Protein AF-A0A954CMS0-F1 (afdb_monomer_lite)

Sequence (91 aa):
IDAAEAHRIGLVNHVVTDDQVVERALELAAQIAQNGGQAIRMAKAAMNALARPHEGIASSLESIAQAMLFDSEDKHRRMDAFLERRNQKKS

pLDDT: mean 93.01, std 6.82, range [52.97, 98.38]

Radius of gyration: 18.3 Å; chains: 1; bounding box: 38×33×45 Å

Foldseek 3Di:
DDPVVCCVVPVDVDDDPPVCPVVVVVVVVVVLVVDDPLLSVLVVVLVVVVVVVVVVCSVVSVVVSCVVLVPDPVNVVVVVVVVVVVVVVVD

Secondary structure (DSSP, 8-state):
--HHHHHHTTS-S----GGGHHHHHHHHHHHHHTS-HHHHHHHHHHHHHHT-GGG--HHHHHHHHHHHHHT-HHHHHHHHHHHHHHHHTT-

Structure (mmCIF, N/CA/C/O backbone):
data_AF-A0A954CMS0-F1
#
_entry.id   AF-A0A954CMS0-F1
#
loop_
_atom_site.group_PDB
_atom_site.id
_atom_site.type_symbol
_atom_site.label_atom_id
_atom_site.label_alt_id
_atom_site.label_comp_id
_atom_site.label_asym_id
_atom_site.label_entity_id
_atom_site.label_seq_id
_atom_site.pdbx_PDB_ins_code
_atom_site.Cartn_x
_atom_site.Cartn_y
_atom_site.Cartn_z
_atom_site.occupancy
_atom_site.B_iso_or_equiv
_atom_site.auth_seq_id
_atom_site.auth_comp_id
_atom_site.auth_asym_id
_atom_site.auth_atom_id
_atom_site.pdbx_PDB_model_num
ATOM 1 N N . ILE A 1 1 ? 11.311 -3.339 -24.099 1.00 89.94 1 ILE A N 1
ATOM 2 C CA . ILE A 1 1 ? 11.290 -4.591 -23.310 1.00 89.94 1 ILE A CA 1
ATOM 3 C C . ILE A 1 1 ? 9.875 -5.141 -23.387 1.00 89.94 1 ILE A C 1
ATOM 5 O O . ILE A 1 1 ? 8.962 -4.324 -23.457 1.00 89.94 1 ILE A O 1
ATOM 9 N N . ASP A 1 2 ? 9.681 -6.454 -23.440 1.00 97.25 2 ASP A N 1
ATOM 10 C CA . ASP A 1 2 ? 8.334 -7.037 -23.386 1.00 97.25 2 ASP A CA 1
ATOM 11 C C . ASP A 1 2 ? 7.845 -7.188 -21.930 1.00 97.25 2 ASP A C 1
ATOM 13 O O . ASP A 1 2 ? 8.577 -6.885 -20.984 1.00 97.25 2 ASP A O 1
ATOM 17 N N . ALA A 1 3 ? 6.591 -7.612 -21.741 1.00 96.69 3 ALA A N 1
ATOM 18 C CA . ALA A 1 3 ? 5.987 -7.742 -20.413 1.00 96.69 3 ALA A CA 1
ATOM 19 C C . ALA A 1 3 ? 6.683 -8.800 -19.536 1.00 96.69 3 ALA A C 1
ATOM 21 O O . ALA A 1 3 ? 6.842 -8.594 -18.332 1.00 96.69 3 ALA A O 1
ATOM 22 N N . ALA A 1 4 ? 7.127 -9.911 -20.131 1.00 97.25 4 ALA A N 1
ATOM 23 C CA . ALA A 1 4 ? 7.812 -10.979 -19.410 1.00 97.25 4 ALA A CA 1
ATOM 24 C C . ALA A 1 4 ? 9.175 -10.502 -18.892 1.00 97.25 4 ALA A C 1
ATOM 26 O O . ALA A 1 4 ? 9.509 -10.705 -17.724 1.00 97.25 4 ALA A O 1
ATOM 27 N N . GLU A 1 5 ? 9.924 -9.797 -19.737 1.00 98.12 5 GLU A N 1
ATOM 28 C CA . GLU A 1 5 ? 11.200 -9.199 -19.383 1.00 98.12 5 GLU A CA 1
ATOM 29 C C . GLU A 1 5 ? 11.027 -8.082 -18.349 1.00 98.12 5 GLU A C 1
ATOM 31 O O . GLU A 1 5 ? 11.768 -8.047 -17.370 1.00 98.12 5 GLU A O 1
ATOM 36 N N . ALA A 1 6 ? 10.014 -7.218 -18.498 1.00 98.19 6 ALA A N 1
ATOM 37 C CA . ALA A 1 6 ? 9.687 -6.176 -17.519 1.00 98.19 6 ALA A CA 1
ATOM 38 C C . ALA A 1 6 ? 9.444 -6.749 -16.118 1.00 98.19 6 ALA A C 1
ATOM 40 O O . ALA A 1 6 ? 9.921 -6.195 -15.126 1.00 98.19 6 ALA A O 1
ATOM 41 N N . HIS A 1 7 ? 8.724 -7.868 -16.033 1.00 97.94 7 HIS A N 1
ATOM 42 C CA . HIS A 1 7 ? 8.488 -8.562 -14.773 1.00 97.94 7 HIS A CA 1
ATOM 43 C C . HIS A 1 7 ? 9.769 -9.204 -14.233 1.00 97.94 7 HIS A C 1
ATOM 45 O O . HIS A 1 7 ? 10.096 -9.041 -13.059 1.00 97.94 7 HIS A O 1
ATOM 51 N N . ARG A 1 8 ? 10.545 -9.877 -15.094 1.00 98.12 8 ARG A N 1
ATOM 52 C CA . ARG A 1 8 ? 11.799 -10.544 -14.713 1.00 98.12 8 ARG A CA 1
ATOM 53 C C . ARG A 1 8 ? 12.826 -9.577 -14.117 1.00 98.12 8 ARG A C 1
ATOM 55 O O . ARG A 1 8 ? 13.530 -9.952 -13.182 1.00 98.12 8 ARG A O 1
ATOM 62 N N . ILE A 1 9 ? 12.916 -8.352 -14.640 1.00 98.06 9 ILE A N 1
ATOM 63 C CA . ILE A 1 9 ? 13.841 -7.322 -14.138 1.00 98.06 9 ILE A CA 1
ATOM 64 C C . ILE A 1 9 ? 13.269 -6.489 -12.979 1.00 98.06 9 ILE A C 1
ATOM 66 O O . ILE A 1 9 ? 13.968 -5.624 -12.458 1.00 98.06 9 ILE A O 1
ATOM 70 N N . GLY A 1 10 ? 12.013 -6.719 -12.579 1.00 96.88 10 GLY A N 1
ATOM 71 C CA . GLY A 1 10 ? 11.368 -6.008 -11.472 1.00 96.88 10 GLY A CA 1
ATOM 72 C C . GLY A 1 10 ? 10.832 -4.614 -11.813 1.00 96.88 10 GLY A C 1
ATOM 73 O O . GLY A 1 10 ? 10.569 -3.831 -10.903 1.00 96.88 10 GLY A O 1
ATOM 74 N N . LEU A 1 11 ? 10.649 -4.287 -13.098 1.00 97.50 11 LEU A N 1
ATOM 75 C CA . LEU A 1 11 ? 10.021 -3.024 -13.508 1.00 97.50 11 LEU A CA 1
ATOM 76 C C . LEU A 1 11 ? 8.513 -3.014 -13.214 1.00 97.50 11 LEU A C 1
ATOM 78 O O . LEU A 1 11 ? 7.948 -1.964 -12.914 1.00 97.50 11 LEU A O 1
ATOM 82 N N . VAL A 1 12 ? 7.863 -4.177 -13.305 1.00 97.12 12 VAL A N 1
ATOM 83 C CA . VAL A 1 12 ? 6.441 -4.366 -12.988 1.00 97.12 12 VAL A CA 1
ATOM 84 C C . VAL A 1 12 ? 6.260 -5.528 -12.017 1.00 97.12 12 VAL A C 1
ATOM 86 O O . VAL A 1 12 ? 7.019 -6.494 -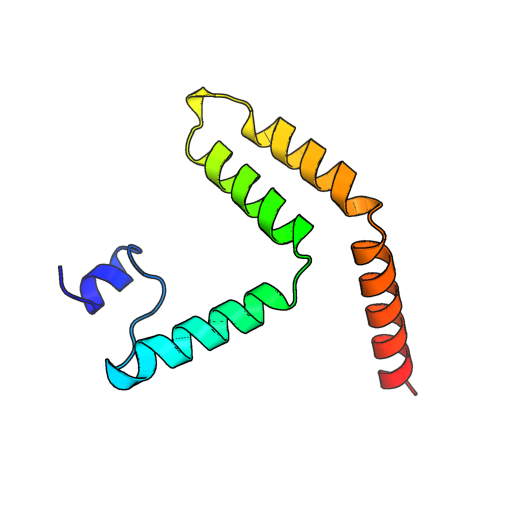12.044 1.00 97.12 12 VAL A O 1
ATOM 89 N N . ASN A 1 13 ? 5.233 -5.456 -11.170 1.00 96.56 13 ASN A N 1
ATOM 90 C CA . ASN A 1 13 ? 4.958 -6.482 -10.157 1.00 96.56 13 ASN A CA 1
ATOM 91 C C . ASN A 1 13 ? 4.069 -7.632 -10.654 1.00 96.56 13 ASN A C 1
ATOM 93 O O . ASN A 1 13 ? 4.063 -8.697 -10.046 1.00 96.56 13 ASN A O 1
ATOM 97 N N . HIS A 1 14 ? 3.291 -7.416 -11.718 1.00 96.88 14 HIS A N 1
ATOM 98 C CA . HIS A 1 14 ? 2.333 -8.386 -12.247 1.00 96.88 14 HIS A CA 1
ATOM 99 C C . HIS A 1 14 ? 2.246 -8.282 -13.773 1.00 96.88 14 HIS A C 1
ATOM 101 O O . HIS A 1 14 ? 2.332 -7.187 -14.325 1.00 96.88 14 HIS A O 1
ATOM 107 N N . VAL A 1 15 ? 2.024 -9.421 -14.430 1.00 97.50 15 VAL A N 1
ATOM 108 C CA . VAL A 1 15 ? 1.682 -9.526 -15.855 1.00 97.50 15 VAL A CA 1
ATOM 109 C C . VAL A 1 15 ? 0.387 -10.319 -15.942 1.00 97.50 15 VAL A C 1
ATOM 111 O O . VAL A 1 15 ? 0.299 -11.412 -15.386 1.00 97.50 15 VAL A O 1
ATOM 114 N N . VAL A 1 16 ? -0.616 -9.746 -16.597 1.00 97.56 16 VAL A N 1
ATOM 115 C CA . VAL A 1 16 ? -1.952 -10.326 -16.792 1.00 97.56 16 VAL A CA 1
ATOM 116 C C . VAL A 1 16 ? -2.351 -10.192 -18.261 1.00 97.56 16 VAL A C 1
ATOM 118 O O . VAL A 1 16 ? -1.647 -9.530 -19.028 1.00 97.56 16 VAL A O 1
ATOM 121 N N . THR A 1 17 ? -3.450 -10.830 -18.667 1.00 97.69 17 THR A N 1
ATOM 122 C CA . THR A 1 17 ? -4.025 -10.598 -19.998 1.00 97.69 17 THR A CA 1
ATOM 123 C C . THR A 1 17 ? -4.551 -9.165 -20.109 1.00 97.69 17 THR A C 1
ATOM 125 O O . THR A 1 17 ? -4.868 -8.528 -19.103 1.00 97.69 17 THR A O 1
ATOM 128 N N . ASP A 1 18 ? -4.611 -8.636 -21.332 1.00 96.50 18 ASP A N 1
ATOM 129 C CA . ASP A 1 18 ? -4.931 -7.222 -21.584 1.00 96.50 18 ASP A CA 1
ATOM 130 C C . ASP A 1 18 ? -6.308 -6.813 -21.023 1.00 96.50 18 ASP A C 1
ATOM 132 O O . ASP A 1 18 ? -6.461 -5.757 -20.410 1.00 96.50 18 ASP A O 1
ATOM 136 N N . ASP A 1 19 ? -7.291 -7.709 -21.119 1.00 97.94 19 ASP A N 1
ATOM 137 C CA . ASP A 1 19 ? -8.649 -7.542 -20.594 1.00 97.94 19 ASP A CA 1
ATOM 138 C C . ASP A 1 19 ? -8.733 -7.549 -19.055 1.00 97.94 19 ASP A C 1
ATOM 140 O O . ASP A 1 19 ? -9.706 -7.050 -18.492 1.00 97.94 19 ASP A O 1
ATOM 144 N N . GLN A 1 20 ? -7.701 -8.041 -18.363 1.00 98.12 20 GLN A N 1
ATOM 145 C CA . GLN A 1 20 ? -7.652 -8.150 -16.900 1.00 98.12 20 GLN A CA 1
ATOM 146 C C . GLN A 1 20 ? -6.857 -7.028 -16.218 1.00 98.12 20 GLN A C 1
ATOM 148 O O . GLN A 1 20 ? -6.834 -6.950 -14.987 1.00 98.12 20 GLN A O 1
ATOM 153 N N . VAL A 1 21 ? -6.200 -6.142 -16.977 1.00 97.50 21 VAL A N 1
ATOM 154 C CA . VAL A 1 21 ? -5.297 -5.114 -16.422 1.00 97.50 21 VAL A CA 1
ATOM 155 C C . VAL A 1 21 ? -6.004 -4.230 -15.393 1.00 97.50 21 VAL A C 1
ATOM 157 O O . VAL A 1 21 ? -5.489 -4.011 -14.293 1.00 97.50 21 VAL A O 1
ATOM 160 N N . VAL A 1 22 ? -7.197 -3.736 -15.730 1.00 98.31 22 VAL A N 1
ATOM 161 C CA . VAL A 1 22 ? -7.962 -2.833 -14.856 1.00 98.31 22 VAL A CA 1
ATOM 162 C C . VAL A 1 22 ? -8.506 -3.573 -13.639 1.00 98.31 22 VAL A C 1
ATOM 164 O O . VAL A 1 22 ? -8.382 -3.071 -12.522 1.00 98.31 22 VAL A O 1
ATOM 167 N N . GLU A 1 23 ? -9.067 -4.766 -13.835 1.00 98.31 23 GLU A N 1
ATOM 168 C CA . GLU A 1 23 ? -9.590 -5.598 -12.748 1.00 98.31 23 GLU A CA 1
ATOM 169 C C . GLU A 1 23 ? -8.494 -5.887 -11.719 1.00 98.31 23 GLU A C 1
ATOM 171 O O . GLU A 1 23 ? -8.637 -5.549 -10.542 1.00 98.31 23 GLU A O 1
ATOM 176 N N . ARG A 1 24 ? -7.336 -6.379 -12.175 1.00 98.06 24 ARG A N 1
ATOM 177 C CA . ARG A 1 24 ? -6.201 -6.685 -11.302 1.00 98.06 24 ARG A CA 1
ATOM 178 C C . ARG A 1 24 ? -5.679 -5.452 -10.559 1.00 98.06 24 ARG A C 1
ATOM 180 O O . ARG A 1 24 ? -5.301 -5.547 -9.388 1.00 98.06 24 ARG A O 1
ATOM 187 N N . ALA A 1 25 ? -5.651 -4.290 -11.214 1.00 98.00 25 ALA A N 1
ATOM 188 C CA . ALA A 1 25 ? -5.239 -3.039 -10.582 1.00 98.00 25 ALA A CA 1
ATOM 189 C C . ALA A 1 25 ? -6.217 -2.604 -9.476 1.00 98.00 25 ALA A C 1
ATOM 191 O O . ALA A 1 25 ? -5.785 -2.175 -8.402 1.00 98.00 25 ALA A O 1
ATOM 192 N N . LEU A 1 26 ? -7.525 -2.744 -9.712 1.00 98.38 26 LEU A N 1
ATOM 193 C CA . LEU A 1 26 ? -8.564 -2.414 -8.736 1.00 98.38 26 LEU A CA 1
ATOM 194 C C . LEU A 1 26 ? -8.577 -3.384 -7.554 1.00 98.38 26 LEU A C 1
ATOM 196 O O . LEU A 1 26 ? -8.729 -2.937 -6.418 1.00 98.38 26 LEU A O 1
ATOM 200 N N . GLU A 1 27 ? -8.352 -4.678 -7.782 1.00 98.31 27 GLU A N 1
ATOM 201 C CA . GLU A 1 27 ? -8.175 -5.654 -6.702 1.00 98.31 27 GLU A CA 1
ATOM 202 C C . GLU A 1 27 ? -7.027 -5.256 -5.772 1.00 98.31 27 GLU A C 1
ATOM 204 O O . GLU A 1 27 ? -7.182 -5.240 -4.548 1.00 98.31 27 GLU A O 1
ATOM 209 N N . LEU A 1 28 ? -5.874 -4.896 -6.343 1.00 97.81 28 LEU A N 1
ATOM 210 C CA . LEU A 1 28 ? -4.720 -4.461 -5.565 1.00 97.81 28 LEU A CA 1
ATOM 211 C C . LEU A 1 28 ? -5.016 -3.156 -4.814 1.00 97.81 28 LEU A C 1
ATOM 213 O O . LEU A 1 28 ? -4.688 -3.032 -3.633 1.00 97.81 28 LEU A O 1
ATOM 217 N N . ALA A 1 29 ? -5.682 -2.197 -5.461 1.00 97.50 29 ALA A N 1
ATOM 218 C CA . ALA A 1 29 ? -6.107 -0.959 -4.815 1.00 97.50 29 ALA A CA 1
ATOM 219 C C . ALA A 1 29 ? -7.065 -1.230 -3.643 1.00 97.50 29 ALA A C 1
ATOM 221 O O . ALA A 1 29 ? -6.904 -0.636 -2.576 1.00 97.50 29 ALA A O 1
ATOM 222 N N . ALA A 1 30 ? -8.007 -2.163 -3.798 1.00 97.88 30 ALA A N 1
ATOM 223 C CA . ALA A 1 30 ? -8.928 -2.574 -2.745 1.00 97.88 30 ALA A CA 1
ATOM 224 C C . ALA A 1 30 ? -8.201 -3.262 -1.580 1.00 97.88 30 ALA A C 1
ATOM 226 O O . ALA A 1 30 ? -8.524 -3.009 -0.420 1.00 97.88 30 ALA A O 1
ATOM 227 N N . GLN A 1 31 ? -7.186 -4.087 -1.855 1.00 97.62 31 GLN A N 1
ATOM 228 C CA . GLN A 1 31 ? -6.324 -4.671 -0.820 1.00 97.62 31 GLN A CA 1
ATOM 229 C C . GLN A 1 31 ? -5.558 -3.595 -0.047 1.00 97.62 31 GLN A C 1
ATOM 231 O O . GLN A 1 31 ? -5.546 -3.600 1.183 1.00 97.62 31 GLN A O 1
ATOM 236 N N . ILE A 1 32 ? -4.967 -2.627 -0.750 1.00 97.12 32 ILE A N 1
ATOM 237 C CA . ILE A 1 32 ? -4.258 -1.507 -0.125 1.00 97.12 32 ILE A CA 1
ATOM 238 C C . ILE A 1 32 ? -5.223 -0.672 0.725 1.00 97.12 32 ILE A C 1
ATOM 240 O O . ILE A 1 32 ? -4.893 -0.349 1.867 1.00 97.12 32 ILE A O 1
ATOM 244 N N . ALA A 1 33 ? -6.424 -0.384 0.215 1.00 96.06 33 ALA A N 1
ATOM 245 C CA . ALA A 1 33 ? -7.447 0.428 0.875 1.00 96.06 33 ALA A CA 1
ATOM 246 C C . ALA A 1 33 ? -7.990 -0.178 2.181 1.00 96.06 33 ALA A C 1
ATOM 248 O O . ALA A 1 33 ? -8.567 0.547 2.989 1.00 96.06 33 ALA A O 1
ATOM 249 N N . GLN A 1 34 ? -7.768 -1.472 2.438 1.00 94.25 34 GLN A N 1
ATOM 250 C CA . GLN A 1 34 ? -8.074 -2.080 3.738 1.00 94.25 34 GLN A CA 1
ATOM 251 C C . GLN A 1 34 ? -7.171 -1.547 4.865 1.00 94.25 34 GLN A C 1
ATOM 253 O O . GLN A 1 34 ? -7.513 -1.674 6.043 1.00 94.25 34 GLN A O 1
ATOM 258 N N . ASN A 1 35 ? -6.034 -0.922 4.542 1.00 92.69 35 ASN A N 1
ATOM 259 C CA . ASN A 1 35 ? -5.105 -0.348 5.517 1.00 92.69 35 ASN A CA 1
ATOM 260 C C . ASN A 1 35 ? -5.502 1.075 5.957 1.00 92.69 35 ASN A C 1
ATOM 262 O O . ASN A 1 35 ? -6.473 1.664 5.486 1.00 92.69 35 ASN A O 1
ATOM 266 N N . GLY A 1 36 ? -4.786 1.625 6.941 1.00 92.62 36 GLY A N 1
ATOM 267 C CA . GLY A 1 36 ? -4.989 2.999 7.415 1.00 92.62 36 GLY A CA 1
ATOM 268 C C . GLY A 1 36 ? -4.628 3.997 6.335 1.00 92.62 36 GLY A C 1
ATOM 269 O O . GLY A 1 36 ? -3.486 4.009 5.893 1.00 92.62 36 GLY A O 1
ATOM 270 N N . GLY A 1 37 ? -5.555 4.872 5.938 1.00 93.38 37 GLY A N 1
ATOM 271 C CA . GLY A 1 37 ? -5.273 5.890 4.920 1.00 93.38 37 GLY A CA 1
ATOM 272 C C . GLY A 1 37 ? -4.055 6.752 5.276 1.00 93.38 37 GLY A C 1
ATOM 273 O O . GLY A 1 37 ? -3.202 7.012 4.429 1.00 93.38 37 GLY A O 1
ATOM 274 N N . GLN A 1 38 ? -3.931 7.146 6.548 1.00 93.50 38 GLN A N 1
ATOM 275 C CA . GLN A 1 38 ? -2.753 7.857 7.050 1.00 93.50 38 GLN A CA 1
ATOM 276 C C . GLN A 1 38 ? -1.508 6.961 7.080 1.00 93.50 38 GLN A C 1
ATOM 278 O O . GLN A 1 38 ? -0.440 7.413 6.675 1.00 93.50 38 GLN A O 1
ATOM 283 N N . ALA A 1 39 ? -1.644 5.691 7.474 1.00 94.38 39 ALA A N 1
ATOM 284 C CA . ALA A 1 39 ? -0.537 4.737 7.481 1.00 94.38 39 ALA A CA 1
ATOM 285 C C . ALA A 1 39 ? 0.056 4.529 6.078 1.00 94.38 39 ALA A C 1
ATOM 287 O O . ALA A 1 39 ? 1.267 4.624 5.909 1.00 94.38 39 ALA A O 1
ATOM 288 N N . ILE A 1 40 ? -0.790 4.349 5.057 1.00 95.75 40 ILE A N 1
ATOM 289 C CA . ILE A 1 40 ? -0.373 4.206 3.652 1.00 95.75 40 ILE A CA 1
ATOM 290 C C . ILE A 1 40 ? 0.389 5.452 3.186 1.00 95.75 40 ILE A C 1
ATOM 292 O O . ILE A 1 40 ? 1.452 5.340 2.575 1.00 95.75 40 ILE A O 1
ATOM 296 N N . ARG A 1 41 ? -0.139 6.650 3.477 1.00 95.19 41 ARG A N 1
ATOM 297 C CA . ARG A 1 41 ? 0.498 7.919 3.088 1.00 95.19 41 ARG A CA 1
ATOM 298 C C . ARG A 1 41 ? 1.880 8.077 3.719 1.00 95.19 41 ARG A C 1
ATOM 300 O O . ARG A 1 41 ? 2.832 8.387 3.006 1.00 95.19 41 ARG A O 1
ATOM 307 N N . MET A 1 42 ? 1.991 7.832 5.023 1.00 95.12 42 MET A N 1
ATOM 308 C CA . MET A 1 42 ? 3.254 7.971 5.752 1.00 95.12 42 MET A CA 1
ATOM 309 C C . MET A 1 42 ? 4.275 6.911 5.324 1.00 95.12 42 MET A C 1
ATOM 311 O O . MET A 1 42 ? 5.428 7.252 5.074 1.00 95.12 42 MET A O 1
ATOM 315 N N . ALA A 1 43 ? 3.850 5.657 5.136 1.00 93.81 43 ALA A N 1
ATOM 316 C CA . ALA A 1 43 ? 4.714 4.596 4.620 1.00 93.81 43 ALA A CA 1
ATOM 317 C C . ALA A 1 43 ? 5.262 4.941 3.225 1.00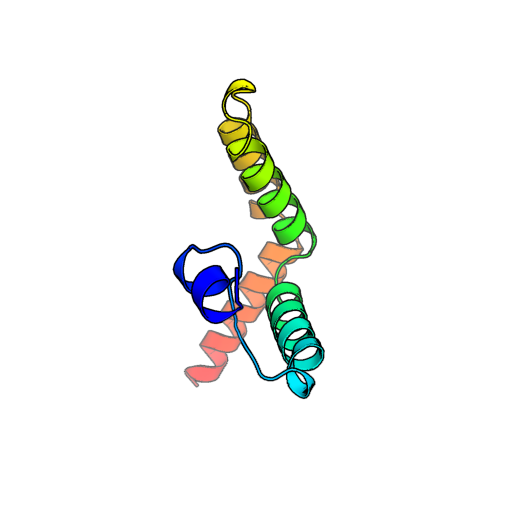 93.81 43 ALA A C 1
ATOM 319 O O . ALA A 1 43 ? 6.459 4.810 2.975 1.00 93.81 43 ALA A O 1
ATOM 320 N N . LYS A 1 44 ? 4.413 5.456 2.323 1.00 94.31 44 LYS A N 1
ATOM 321 C CA . LYS A 1 44 ? 4.846 5.906 0.992 1.00 94.31 44 LYS A CA 1
ATOM 322 C C . LYS A 1 44 ? 5.854 7.054 1.070 1.00 94.31 44 LYS A C 1
ATOM 324 O O . LYS A 1 44 ? 6.832 7.052 0.327 1.00 94.31 44 LYS A O 1
ATOM 329 N N . ALA A 1 45 ? 5.640 8.017 1.967 1.00 93.50 45 ALA A N 1
ATOM 330 C CA . ALA A 1 45 ? 6.574 9.121 2.172 1.00 93.50 45 ALA A CA 1
ATOM 331 C C . ALA A 1 45 ? 7.942 8.628 2.680 1.00 93.50 45 ALA A C 1
ATOM 333 O O . ALA A 1 45 ? 8.967 9.033 2.132 1.00 93.50 45 ALA A O 1
ATOM 334 N N . ALA A 1 46 ? 7.958 7.713 3.655 1.00 92.50 46 ALA A N 1
ATOM 335 C CA . ALA A 1 46 ? 9.182 7.108 4.182 1.00 92.50 46 ALA A CA 1
ATOM 336 C C . ALA A 1 46 ? 9.955 6.324 3.106 1.00 92.50 46 ALA A C 1
ATOM 338 O O . ALA A 1 46 ? 11.151 6.548 2.924 1.00 92.50 46 ALA A O 1
ATOM 339 N N . MET A 1 47 ? 9.270 5.486 2.318 1.00 92.00 47 MET A N 1
ATOM 340 C CA . MET A 1 47 ? 9.891 4.750 1.207 1.00 92.00 47 MET A CA 1
ATOM 341 C C . MET A 1 47 ? 10.487 5.687 0.145 1.00 92.00 47 MET A C 1
ATOM 343 O O . MET A 1 47 ? 11.605 5.472 -0.319 1.00 92.00 47 MET A O 1
ATOM 347 N N . ASN A 1 48 ? 9.783 6.767 -0.206 1.00 93.00 48 ASN A N 1
ATOM 348 C CA . ASN A 1 48 ? 10.291 7.761 -1.156 1.00 93.00 48 ASN A CA 1
ATOM 349 C C . ASN A 1 48 ? 11.509 8.530 -0.617 1.00 93.00 48 ASN A C 1
ATOM 351 O O . ASN A 1 48 ? 12.382 8.918 -1.392 1.00 93.00 48 ASN A O 1
ATOM 355 N N . ALA A 1 49 ? 11.579 8.771 0.694 1.00 92.38 49 ALA A N 1
ATOM 356 C CA . ALA A 1 49 ? 12.763 9.352 1.323 1.00 92.38 49 ALA A CA 1
ATOM 357 C C . ALA A 1 49 ? 13.950 8.377 1.286 1.00 92.38 49 ALA A C 1
ATOM 359 O O . ALA A 1 49 ? 15.071 8.793 1.010 1.00 92.38 49 ALA A O 1
ATOM 360 N N . LEU A 1 50 ? 13.708 7.075 1.474 1.00 89.94 50 LEU A N 1
ATOM 361 C CA . LEU A 1 50 ? 14.747 6.044 1.373 1.00 89.94 50 LEU A CA 1
ATOM 362 C C . LEU A 1 50 ? 15.364 5.976 -0.035 1.00 89.94 50 LEU A C 1
ATOM 364 O O . LEU A 1 50 ? 16.566 5.772 -0.177 1.00 89.94 50 LEU A O 1
ATOM 368 N N . ALA A 1 51 ? 14.560 6.223 -1.074 1.00 90.88 51 ALA A N 1
ATOM 369 C CA . ALA A 1 51 ? 15.032 6.331 -2.455 1.00 90.88 51 ALA A CA 1
ATOM 370 C C . ALA A 1 51 ? 15.917 7.573 -2.716 1.00 90.88 51 ALA A C 1
ATOM 372 O O . ALA A 1 51 ? 16.543 7.669 -3.771 1.00 90.88 51 ALA A O 1
ATOM 373 N N . ARG A 1 52 ? 16.000 8.516 -1.764 1.00 90.25 52 ARG A N 1
ATOM 374 C CA . ARG A 1 52 ? 16.852 9.719 -1.805 1.00 90.25 52 ARG A CA 1
ATOM 375 C C . ARG A 1 52 ? 17.842 9.722 -0.628 1.00 90.25 52 ARG A C 1
ATOM 377 O O . ARG A 1 52 ? 17.793 10.597 0.233 1.00 90.25 52 ARG A O 1
ATOM 384 N N . PRO A 1 53 ? 18.782 8.760 -0.581 1.00 79.19 53 PRO A N 1
ATOM 385 C CA . PRO A 1 53 ? 19.602 8.506 0.606 1.00 79.19 53 PRO A CA 1
ATOM 386 C C . PRO A 1 53 ? 20.520 9.674 0.999 1.00 79.19 53 PRO A C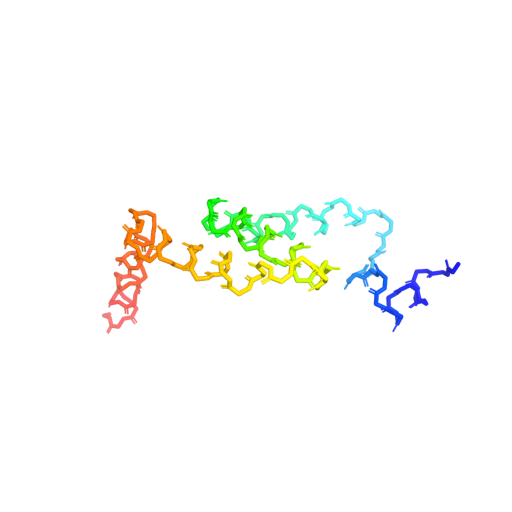 1
ATOM 388 O O . PRO A 1 53 ? 20.865 9.810 2.169 1.00 79.19 53 PRO A O 1
ATOM 391 N N . HIS A 1 54 ? 20.879 10.546 0.054 1.00 85.19 54 HIS A N 1
ATOM 392 C CA . HIS A 1 54 ? 21.706 11.731 0.304 1.00 85.19 54 HIS A CA 1
ATOM 393 C C . HIS A 1 54 ? 21.034 12.770 1.219 1.00 85.19 54 HIS A C 1
ATOM 395 O O . HIS A 1 54 ? 21.731 13.587 1.810 1.00 85.19 54 HIS A O 1
ATOM 401 N N . GLU A 1 55 ? 19.704 12.740 1.358 1.00 84.94 55 GLU A N 1
ATOM 402 C CA . GLU A 1 55 ? 18.969 13.641 2.254 1.00 84.94 55 GLU A CA 1
ATOM 403 C C . GLU A 1 55 ? 19.100 13.221 3.730 1.00 84.94 55 GLU A C 1
ATOM 405 O O . GLU A 1 55 ? 18.911 14.043 4.620 1.00 84.94 55 GLU A O 1
ATOM 410 N N . GLY A 1 56 ? 19.408 11.949 4.020 1.00 87.94 56 GLY A N 1
ATOM 411 C CA . GLY A 1 56 ? 19.621 11.453 5.389 1.00 87.94 56 GLY A CA 1
ATOM 412 C C . GLY A 1 56 ? 18.387 11.460 6.307 1.00 87.94 56 GLY A C 1
ATOM 413 O O . GLY A 1 56 ? 18.502 11.124 7.482 1.00 87.94 56 GLY A O 1
ATOM 414 N N . ILE A 1 57 ? 17.199 11.811 5.802 1.00 90.44 57 ILE A N 1
ATOM 415 C CA . ILE A 1 57 ? 15.984 11.998 6.619 1.00 90.44 57 ILE A CA 1
ATOM 416 C C . ILE A 1 57 ? 15.116 10.743 6.784 1.00 90.44 57 ILE A C 1
ATOM 418 O O . ILE A 1 57 ? 14.159 10.770 7.556 1.00 90.44 57 ILE A O 1
ATOM 422 N N . ALA A 1 58 ? 15.405 9.656 6.061 1.00 90.44 58 ALA A N 1
ATOM 423 C CA . ALA A 1 58 ? 14.512 8.495 5.982 1.00 90.44 58 ALA A CA 1
ATOM 424 C C . ALA A 1 58 ? 14.216 7.872 7.359 1.00 90.44 58 ALA A C 1
ATOM 426 O O . ALA A 1 58 ? 13.053 7.651 7.688 1.00 90.44 58 ALA A O 1
ATOM 427 N N . SER A 1 59 ? 15.247 7.684 8.190 1.00 91.12 59 SER A N 1
ATOM 428 C CA . SER A 1 59 ? 15.109 7.121 9.544 1.00 91.12 59 SER A CA 1
ATOM 429 C C . SER A 1 59 ? 14.282 8.023 10.474 1.00 91.12 59 SER A C 1
ATOM 431 O O . SER A 1 59 ? 13.389 7.560 11.189 1.00 91.12 59 SER A O 1
ATOM 433 N N . SER A 1 60 ? 14.505 9.340 10.412 1.00 93.31 60 SER A N 1
ATOM 434 C CA . SER A 1 60 ? 13.727 10.316 11.184 1.00 93.31 60 SER A CA 1
ATOM 435 C C . SER A 1 60 ? 12.259 10.321 10.760 1.00 93.31 60 SER A C 1
ATOM 437 O O . SER A 1 60 ? 11.368 10.345 11.607 1.00 93.31 60 SER A O 1
ATOM 439 N N . LEU A 1 61 ? 11.995 10.260 9.451 1.00 93.00 61 LEU A N 1
ATOM 440 C CA . LEU A 1 61 ? 10.638 10.217 8.914 1.00 93.00 61 LEU A CA 1
ATOM 441 C C . LEU A 1 61 ? 9.911 8.926 9.310 1.00 93.00 61 LEU A C 1
ATOM 443 O O . LEU A 1 61 ? 8.736 8.984 9.665 1.00 93.00 61 LEU A O 1
ATOM 447 N N . GLU A 1 62 ? 10.602 7.785 9.304 1.00 92.06 62 GLU A N 1
ATOM 448 C CA . GLU A 1 62 ? 10.063 6.508 9.782 1.00 92.06 62 GLU A CA 1
ATOM 449 C C . GLU A 1 62 ? 9.707 6.568 11.273 1.00 92.06 62 GLU A C 1
ATOM 451 O O . GLU A 1 62 ? 8.595 6.208 11.659 1.00 92.06 62 GLU A O 1
ATOM 456 N N . SER A 1 63 ? 10.603 7.113 12.099 1.00 94.00 63 SER A N 1
ATOM 457 C CA . SER A 1 63 ? 10.387 7.260 13.544 1.00 94.00 63 SER A CA 1
ATOM 458 C C . SER A 1 63 ? 9.178 8.149 13.853 1.00 94.00 63 SER A C 1
ATOM 460 O O . SER A 1 63 ? 8.329 7.800 14.675 1.00 94.00 63 SER A O 1
ATOM 462 N N . ILE A 1 64 ? 9.052 9.279 13.149 1.00 93.19 64 ILE A N 1
ATOM 463 C CA . ILE A 1 64 ? 7.907 10.191 13.276 1.00 93.19 64 ILE A CA 1
ATOM 464 C C . ILE A 1 64 ? 6.620 9.510 12.803 1.00 93.19 64 ILE A C 1
ATOM 466 O O . ILE A 1 64 ? 5.603 9.572 13.494 1.00 93.19 64 ILE A O 1
ATOM 470 N N . ALA A 1 65 ? 6.653 8.833 11.651 1.00 94.56 65 ALA A N 1
ATOM 471 C CA . ALA A 1 65 ? 5.506 8.095 11.132 1.00 94.56 65 ALA A CA 1
ATOM 472 C C . ALA A 1 65 ? 5.016 7.047 12.136 1.00 94.56 65 ALA A C 1
ATOM 474 O O . ALA A 1 65 ? 3.817 6.979 12.410 1.00 94.56 65 ALA A O 1
ATOM 475 N N . GLN A 1 66 ? 5.932 6.271 12.718 1.00 93.56 66 GLN A N 1
ATOM 476 C CA . GLN A 1 66 ? 5.601 5.277 13.729 1.00 93.56 66 GLN A CA 1
ATOM 477 C C . GLN A 1 66 ? 4.965 5.933 14.957 1.00 93.56 66 GLN A C 1
ATOM 479 O O . GLN A 1 66 ? 3.897 5.497 15.381 1.00 93.56 66 GLN A O 1
ATOM 484 N N . ALA A 1 67 ? 5.578 6.989 15.501 1.00 94.00 67 ALA A N 1
ATOM 485 C CA . ALA A 1 67 ? 5.062 7.686 16.677 1.00 94.00 67 ALA A CA 1
ATOM 486 C C . ALA A 1 67 ? 3.636 8.218 16.449 1.00 94.00 67 ALA A C 1
ATOM 488 O O . ALA A 1 67 ? 2.753 7.984 17.270 1.00 94.00 67 ALA A O 1
ATOM 489 N N . MET A 1 68 ? 3.385 8.857 15.301 1.00 92.94 68 MET A N 1
ATOM 490 C CA . MET A 1 68 ? 2.063 9.395 14.958 1.00 92.94 68 MET A CA 1
ATOM 491 C C . MET A 1 68 ? 1.001 8.307 14.768 1.00 92.94 68 MET A C 1
ATOM 493 O O . MET A 1 68 ? -0.165 8.512 15.097 1.00 92.94 68 MET A O 1
ATOM 497 N N . LEU A 1 69 ? 1.371 7.162 14.190 1.00 94.88 69 LEU A N 1
ATOM 498 C CA . LEU A 1 69 ? 0.423 6.084 13.907 1.00 94.88 69 LEU A CA 1
ATOM 499 C C . LEU A 1 69 ? 0.148 5.211 15.133 1.00 94.88 69 LEU A C 1
ATOM 501 O O . LEU A 1 69 ? -0.958 4.681 15.258 1.00 94.88 69 LEU A O 1
ATOM 505 N N . PHE A 1 70 ? 1.128 5.063 16.027 1.00 93.25 70 PHE A N 1
ATOM 506 C CA . PHE A 1 70 ? 1.048 4.163 17.175 1.00 93.25 70 PHE A CA 1
ATOM 507 C C . PHE A 1 70 ? -0.083 4.525 18.143 1.00 93.25 70 PHE A C 1
ATOM 509 O O . PHE A 1 70 ? -0.734 3.621 18.673 1.00 93.25 70 PHE A O 1
ATOM 516 N N . ASP A 1 71 ? -0.330 5.823 18.321 1.00 90.88 71 ASP A N 1
ATOM 517 C CA . ASP A 1 71 ? -1.388 6.345 19.191 1.00 90.88 71 ASP A CA 1
ATOM 518 C C . ASP A 1 71 ? -2.632 6.831 18.424 1.00 90.88 71 ASP A C 1
ATOM 520 O O . ASP A 1 71 ? -3.527 7.460 18.977 1.00 90.88 71 ASP A O 1
ATOM 524 N N . SER A 1 72 ? -2.715 6.546 17.121 1.00 93.62 72 SER A N 1
ATOM 525 C CA . SER A 1 72 ? -3.860 6.980 16.319 1.00 93.62 72 SER A CA 1
ATOM 526 C C . SER A 1 72 ? -5.145 6.227 16.687 1.00 93.62 72 SER A C 1
ATOM 528 O O . SER A 1 72 ? -5.140 5.010 16.892 1.00 93.62 72 SER A O 1
ATOM 530 N N . GLU A 1 73 ? -6.278 6.934 16.670 1.00 93.44 73 GLU A N 1
ATOM 531 C CA . GLU A 1 73 ? -7.609 6.345 16.888 1.00 93.44 73 GLU A CA 1
ATOM 532 C C . GLU A 1 73 ? -7.896 5.185 15.923 1.00 93.44 73 GLU A C 1
ATOM 534 O O . GLU A 1 73 ? -8.445 4.157 16.317 1.00 93.44 73 GLU A O 1
ATOM 539 N N . ASP A 1 74 ? -7.480 5.311 14.656 1.00 92.56 74 ASP A N 1
ATOM 540 C CA . ASP A 1 74 ? -7.672 4.258 13.655 1.00 92.56 74 ASP A CA 1
ATOM 541 C C . ASP A 1 74 ? -6.882 2.990 14.004 1.00 92.56 74 ASP A C 1
ATOM 543 O O . ASP A 1 74 ? -7.397 1.884 13.830 1.00 92.56 74 ASP A O 1
ATOM 547 N N . LYS A 1 75 ? -5.660 3.124 14.541 1.00 93.31 75 LYS A N 1
ATOM 548 C CA . LYS A 1 75 ? -4.897 1.975 15.042 1.00 93.31 75 LYS A CA 1
ATOM 549 C C . LYS A 1 75 ? -5.628 1.325 16.211 1.00 93.31 75 LYS A C 1
ATOM 551 O O . LYS A 1 75 ? -5.783 0.106 16.185 1.00 93.31 75 LYS A O 1
ATOM 556 N N . HIS A 1 76 ? -6.075 2.100 17.203 1.00 93.94 76 HIS A N 1
ATOM 557 C CA . HIS A 1 76 ? -6.778 1.564 18.379 1.00 93.94 76 HIS A CA 1
ATOM 558 C C . HIS A 1 76 ? -8.045 0.805 17.964 1.00 93.94 76 HIS A C 1
ATOM 560 O O . HIS A 1 76 ? -8.145 -0.396 18.209 1.00 93.94 76 HIS A O 1
ATOM 566 N N . ARG A 1 77 ? -8.912 1.437 17.163 1.00 94.12 77 ARG A N 1
ATOM 567 C CA . ARG A 1 77 ? -10.137 0.828 16.615 1.00 94.12 77 ARG A CA 1
ATOM 568 C C . ARG A 1 77 ? -9.877 -0.477 15.855 1.00 94.12 77 ARG A C 1
ATOM 570 O O . ARG A 1 77 ? -10.633 -1.438 15.986 1.00 94.12 77 ARG A O 1
ATOM 577 N N . ARG A 1 78 ? -8.832 -0.529 15.018 1.00 91.62 78 ARG A N 1
ATOM 578 C CA . ARG A 1 78 ? -8.461 -1.755 14.282 1.00 91.62 78 ARG A CA 1
ATOM 579 C C . ARG A 1 78 ? -7.996 -2.863 15.217 1.00 91.62 78 ARG A C 1
ATOM 581 O O . ARG A 1 78 ? -8.295 -4.027 14.961 1.00 91.62 78 ARG A O 1
ATOM 588 N N . MET A 1 79 ? -7.245 -2.508 16.256 1.00 93.75 79 MET A N 1
ATOM 589 C CA . MET A 1 79 ? -6.715 -3.455 17.232 1.00 93.75 79 MET A CA 1
ATOM 590 C C . MET A 1 79 ? -7.849 -4.070 18.059 1.00 93.75 79 MET A C 1
ATOM 592 O O . MET A 1 79 ? -7.892 -5.290 18.206 1.00 93.75 79 MET A O 1
ATOM 596 N N . ASP A 1 80 ? -8.813 -3.255 18.485 1.00 95.25 80 ASP A N 1
ATOM 597 C CA . ASP A 1 80 ? -10.006 -3.716 19.200 1.00 95.25 80 ASP A CA 1
ATOM 598 C C . ASP A 1 80 ? -10.836 -4.665 18.331 1.00 95.25 80 ASP A C 1
ATOM 600 O O . ASP A 1 80 ? -11.073 -5.813 18.709 1.00 95.25 80 ASP A O 1
ATOM 604 N N . ALA A 1 81 ? -11.159 -4.256 17.099 1.00 93.38 81 ALA A N 1
ATOM 605 C CA . ALA A 1 81 ? -11.892 -5.098 16.153 1.00 93.38 81 ALA A CA 1
ATOM 606 C C . ALA A 1 81 ? -11.164 -6.423 15.847 1.00 93.38 81 ALA A C 1
ATOM 608 O O . ALA A 1 81 ? -11.795 -7.460 15.617 1.00 93.38 81 ALA A O 1
ATOM 609 N N . PHE A 1 82 ? -9.828 -6.416 15.829 1.00 92.25 82 PHE A N 1
ATOM 610 C CA . PHE A 1 82 ? -9.029 -7.630 15.670 1.00 92.25 82 PHE A CA 1
ATOM 611 C C . PHE A 1 82 ? -9.168 -8.569 16.877 1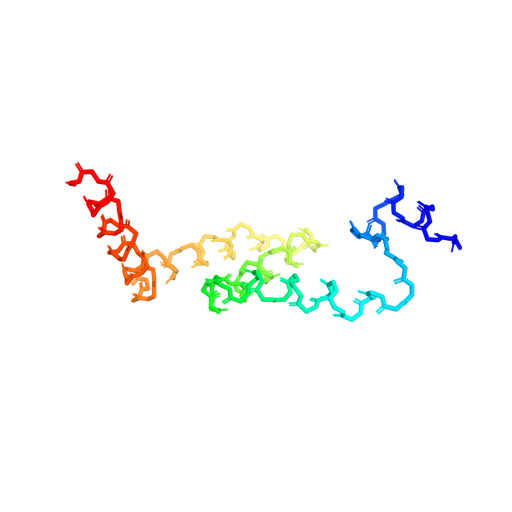.00 92.25 82 PHE A C 1
ATOM 613 O O . PHE A 1 82 ? -9.375 -9.774 16.694 1.00 92.25 82 PHE A O 1
ATOM 620 N N . LEU A 1 83 ? -9.079 -8.035 18.099 1.00 94.94 83 LEU A N 1
ATOM 621 C CA . LEU A 1 83 ? -9.233 -8.807 19.334 1.00 94.94 83 LEU A CA 1
ATOM 622 C C . LEU A 1 83 ? -10.648 -9.388 19.465 1.00 94.94 83 LEU A C 1
ATOM 624 O O . LEU A 1 83 ? -10.793 -10.571 19.773 1.00 94.94 83 LEU A O 1
ATOM 628 N N . GLU A 1 84 ? -11.680 -8.609 19.142 1.00 94.19 84 GLU A N 1
ATOM 629 C CA . GLU A 1 84 ? -13.076 -9.060 19.129 1.00 94.19 84 GLU A CA 1
ATOM 630 C C . GLU A 1 84 ? -13.294 -10.230 18.162 1.00 94.19 84 GLU A C 1
ATOM 632 O O . GLU A 1 84 ? -13.800 -11.284 18.559 1.00 94.19 84 GLU A O 1
ATOM 637 N N . ARG A 1 85 ? -12.833 -10.103 16.908 1.00 90.88 85 ARG A N 1
ATOM 638 C CA . ARG A 1 85 ? -12.907 -11.187 15.909 1.00 90.88 85 ARG A CA 1
ATOM 639 C C . ARG A 1 85 ? -12.167 -12.444 16.361 1.00 90.88 85 ARG A C 1
ATOM 641 O O . ARG A 1 85 ? -12.596 -13.559 16.060 1.00 90.88 85 ARG A O 1
ATOM 648 N N . ARG A 1 86 ? -11.039 -12.287 17.063 1.00 88.50 86 ARG A N 1
ATOM 649 C CA . ARG A 1 86 ? -10.261 -13.410 17.603 1.00 88.50 86 ARG A CA 1
ATOM 650 C C . ARG A 1 86 ? -11.004 -14.122 18.734 1.00 88.50 86 ARG A C 1
ATOM 652 O O . ARG A 1 86 ? -10.915 -15.345 18.811 1.00 88.50 86 ARG A O 1
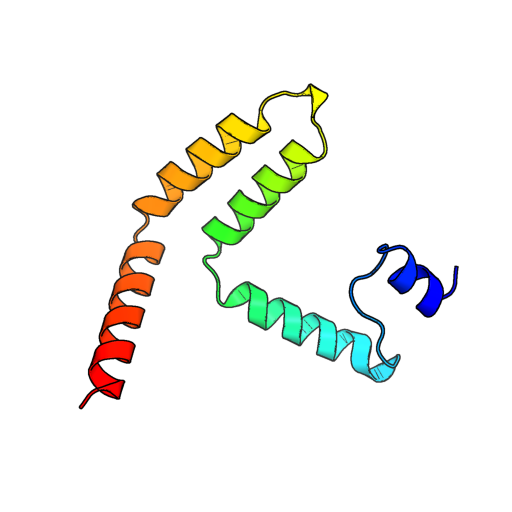ATOM 659 N N . ASN A 1 87 ? -11.729 -13.387 19.573 1.00 86.31 87 ASN A N 1
ATOM 660 C CA . ASN A 1 87 ? -12.517 -13.957 20.666 1.00 86.31 87 ASN A CA 1
ATOM 661 C C . ASN A 1 87 ? -13.757 -14.695 20.148 1.00 86.31 87 ASN A C 1
ATOM 663 O O . ASN A 1 87 ? -14.017 -15.811 20.587 1.00 86.31 87 ASN A O 1
ATOM 667 N N . GLN A 1 88 ? -14.455 -14.140 19.154 1.00 83.12 88 GLN A N 1
ATOM 668 C CA . GLN A 1 88 ? -15.615 -14.789 18.526 1.00 83.12 88 GLN A CA 1
ATOM 669 C C . GLN A 1 88 ? -15.264 -16.123 17.853 1.00 83.12 88 GLN A C 1
ATOM 671 O O . GLN A 1 88 ? -16.059 -17.047 17.892 1.00 83.12 88 GLN A O 1
ATOM 676 N N . LYS A 1 89 ? -14.065 -16.255 17.269 1.00 71.44 89 LYS A N 1
ATOM 677 C CA . LYS A 1 89 ? -13.599 -17.515 16.654 1.00 71.44 89 LYS A CA 1
ATOM 678 C C . LYS A 1 89 ? -13.221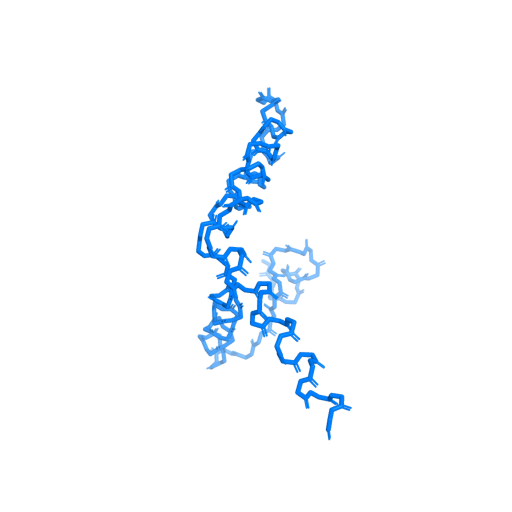 -18.618 17.654 1.00 71.44 89 LYS A C 1
ATOM 680 O O . LYS A 1 89 ? -12.946 -19.733 17.222 1.00 71.44 89 LYS A O 1
ATOM 685 N N . LYS A 1 90 ? -13.096 -18.300 18.946 1.00 63.50 90 LYS A N 1
ATOM 686 C CA . LYS A 1 90 ? -12.733 -19.261 20.002 1.00 63.50 90 LYS A CA 1
ATOM 687 C C . LYS A 1 90 ? -13.938 -19.797 20.782 1.00 63.50 90 LYS A C 1
ATOM 689 O O . LYS A 1 90 ? -13.750 -20.741 21.545 1.00 63.50 90 LYS A O 1
ATOM 694 N N . SER A 1 91 ? -15.106 -19.173 20.632 1.00 52.97 91 SER A N 1
ATOM 695 C CA . SER A 1 91 ? -16.380 -19.615 21.209 1.00 52.97 91 SER A CA 1
ATOM 696 C C . SER A 1 91 ? -17.185 -20.412 20.194 1.00 52.97 91 SER A C 1
ATOM 698 O O . SER A 1 91 ? -18.093 -21.125 20.671 1.00 52.97 91 SER A O 1
#